Protein AF-A0A7T8QW80-F1 (afdb_monomer_lite)

Structure (mmCIF, N/CA/C/O backbone):
data_AF-A0A7T8QW80-F1
#
_entry.id   AF-A0A7T8QW80-F1
#
loop_
_atom_site.group_PDB
_atom_site.id
_atom_site.type_symbol
_atom_site.label_atom_id
_atom_site.label_alt_id
_atom_site.label_comp_id
_atom_site.label_asym_id
_atom_site.label_entity_id
_atom_site.label_seq_id
_atom_site.pdbx_PDB_ins_code
_atom_site.Cartn_x
_atom_site.Cartn_y
_atom_site.Cartn_z
_atom_site.occupancy
_atom_site.B_iso_or_equiv
_atom_site.auth_seq_id
_atom_site.auth_comp_id
_atom_site.auth_asym_id
_atom_site.auth_atom_id
_atom_site.pdbx_PDB_model_num
ATOM 1 N N . MET A 1 1 ? -1.357 -10.365 26.492 1.00 50.56 1 MET A N 1
ATOM 2 C CA . MET A 1 1 ? -1.897 -10.679 25.152 1.00 50.56 1 MET A CA 1
ATOM 3 C C . MET A 1 1 ? -3.054 -9.749 24.774 1.00 50.56 1 MET A C 1
ATOM 5 O O . MET A 1 1 ? -2.908 -9.066 23.772 1.00 50.56 1 MET A O 1
ATOM 9 N N . LYS A 1 2 ? -4.093 -9.576 25.619 1.00 52.78 2 LYS A N 1
ATOM 10 C CA . LYS A 1 2 ? -5.177 -8.579 25.408 1.00 52.78 2 LYS A CA 1
ATOM 11 C C . LYS A 1 2 ? -4.695 -7.171 25.017 1.00 52.78 2 LYS A C 1
ATOM 13 O O . LYS A 1 2 ? -5.127 -6.651 24.000 1.00 52.78 2 LYS A O 1
ATOM 18 N N . GLY A 1 3 ? -3.708 -6.617 25.727 1.00 57.72 3 GLY A N 1
ATOM 19 C CA . GLY A 1 3 ? -3.194 -5.270 25.429 1.00 57.72 3 GLY A CA 1
ATOM 20 C C . GLY A 1 3 ? -2.512 -5.092 24.059 1.00 57.72 3 GLY A C 1
ATOM 21 O O . GLY A 1 3 ? -2.461 -3.974 23.559 1.00 57.72 3 GLY A O 1
ATOM 22 N N . TYR A 1 4 ? -1.999 -6.159 23.429 1.00 59.62 4 TYR A N 1
ATOM 23 C CA . TYR A 1 4 ? -1.413 -6.069 22.080 1.00 59.62 4 TYR A CA 1
ATOM 24 C C . TYR A 1 4 ? -2.494 -6.041 21.005 1.00 59.62 4 TYR A C 1
ATOM 26 O O . TYR A 1 4 ? -2.428 -5.212 20.104 1.00 59.62 4 TYR A O 1
ATOM 34 N N . ILE A 1 5 ? -3.509 -6.897 21.142 1.00 64.31 5 ILE A N 1
ATOM 35 C CA . ILE A 1 5 ? -4.684 -6.914 20.264 1.00 64.31 5 ILE A CA 1
ATOM 36 C C . ILE A 1 5 ? -5.414 -5.574 20.365 1.00 64.31 5 ILE A C 1
ATOM 38 O O . ILE A 1 5 ? -5.663 -4.937 19.349 1.00 64.31 5 ILE A O 1
ATOM 42 N N . GLU A 1 6 ? -5.644 -5.079 21.582 1.00 66.75 6 GLU A N 1
ATOM 43 C CA . GLU A 1 6 ? -6.243 -3.760 21.807 1.00 66.75 6 GLU A CA 1
ATOM 44 C C . GLU A 1 6 ? -5.436 -2.626 21.171 1.00 66.75 6 GLU A C 1
ATOM 46 O O . GLU A 1 6 ? -6.025 -1.639 20.752 1.00 66.75 6 GLU A O 1
ATOM 51 N N . CYS A 1 7 ? -4.105 -2.739 21.093 1.00 69.38 7 CYS A N 1
ATOM 52 C CA . CYS A 1 7 ? -3.265 -1.731 20.450 1.00 69.38 7 CYS A CA 1
ATOM 53 C C . CYS A 1 7 ? -3.293 -1.840 18.918 1.00 69.38 7 CYS A C 1
ATOM 55 O O . CYS A 1 7 ? -3.388 -0.820 18.245 1.00 69.38 7 CYS A O 1
ATOM 57 N N . LEU A 1 8 ? -3.249 -3.059 18.368 1.00 71.31 8 LEU A N 1
ATOM 58 C CA . LEU A 1 8 ? -3.285 -3.312 16.922 1.00 71.31 8 LEU A CA 1
ATOM 59 C C . LEU A 1 8 ? -4.648 -2.995 16.299 1.00 71.31 8 LEU A C 1
ATOM 61 O O . LEU A 1 8 ? -4.706 -2.556 15.155 1.00 71.31 8 LEU A O 1
ATOM 65 N N . LEU A 1 9 ? -5.728 -3.180 17.061 1.00 77.25 9 LEU A N 1
ATOM 66 C CA . LEU A 1 9 ? -7.093 -2.866 16.643 1.00 77.25 9 LEU A CA 1
ATOM 67 C C . LEU A 1 9 ? -7.486 -1.406 16.900 1.00 77.25 9 LEU A C 1
ATOM 69 O O . LEU A 1 9 ? -8.616 -1.018 16.603 1.00 77.25 9 LEU A O 1
ATOM 73 N N . LYS A 1 10 ? -6.580 -0.561 17.417 1.00 86.69 10 LYS A N 1
ATOM 74 C CA . LYS A 1 10 ? -6.841 0.883 17.459 1.00 86.69 10 LYS A CA 1
ATOM 75 C C . LYS A 1 10 ? -7.043 1.382 16.041 1.00 86.69 10 LYS A C 1
ATOM 77 O O . LYS A 1 10 ? -6.202 1.148 15.173 1.00 86.69 10 LYS A O 1
ATOM 82 N N . PHE A 1 11 ? -8.111 2.145 15.838 1.00 86.44 11 PHE A N 1
ATOM 83 C CA . PHE A 1 11 ? -8.435 2.714 14.535 1.00 86.44 11 PHE A CA 1
ATOM 84 C C . PHE A 1 11 ? -7.253 3.479 13.922 1.00 86.44 11 PHE A C 1
ATOM 86 O O . PHE A 1 11 ? -6.945 3.299 12.753 1.00 86.44 11 PHE A O 1
ATOM 93 N N . GLU A 1 12 ? -6.515 4.254 14.722 1.00 88.12 12 GLU A N 1
ATOM 94 C CA . GLU A 1 12 ? -5.314 4.974 14.270 1.00 88.12 12 GLU A CA 1
ATOM 95 C C . GLU A 1 12 ? -4.224 4.034 13.730 1.00 88.12 12 GLU A C 1
ATOM 97 O O . GLU A 1 12 ? -3.576 4.335 12.725 1.00 88.12 12 GLU A O 1
ATOM 102 N N . THR A 1 13 ? -4.026 2.881 14.372 1.00 90.44 13 THR A N 1
ATOM 103 C CA . THR A 1 13 ? -3.057 1.865 13.946 1.00 90.44 13 THR A CA 1
ATOM 104 C C . THR A 1 13 ? -3.508 1.188 12.656 1.00 90.44 13 THR A C 1
ATOM 106 O O . THR A 1 13 ? -2.711 1.078 11.723 1.00 90.44 13 THR A O 1
ATOM 109 N N . VAL A 1 14 ? -4.787 0.820 12.559 1.00 90.75 14 VAL A N 1
ATOM 110 C CA . VAL A 1 14 ? -5.388 0.251 11.343 1.00 90.75 14 VAL A CA 1
ATOM 111 C C . VAL A 1 14 ? -5.305 1.239 10.179 1.00 90.75 14 VAL A C 1
ATOM 113 O O . VAL A 1 14 ? -4.836 0.886 9.100 1.00 90.75 14 VAL A O 1
ATOM 116 N N . LEU A 1 15 ? -5.682 2.496 10.404 1.00 90.94 15 LEU A N 1
ATOM 117 C CA . LEU A 1 15 ? -5.629 3.559 9.405 1.00 90.94 15 LEU A CA 1
ATOM 118 C C . LEU A 1 15 ? -4.195 3.783 8.913 1.00 90.94 15 LEU A C 1
ATOM 120 O O . LEU A 1 15 ? -3.951 3.859 7.710 1.00 90.94 15 LEU A O 1
ATOM 124 N N . THR A 1 16 ? -3.229 3.818 9.833 1.00 92.50 16 THR A N 1
ATOM 125 C CA . THR A 1 16 ? -1.805 3.925 9.486 1.00 92.50 16 THR A CA 1
ATOM 126 C C . THR A 1 16 ? -1.355 2.743 8.625 1.00 92.50 16 THR A C 1
ATOM 128 O O . THR A 1 16 ? -0.679 2.940 7.615 1.00 92.50 16 THR A O 1
ATOM 131 N N . ALA A 1 17 ? -1.761 1.518 8.971 1.00 92.94 17 ALA A N 1
ATOM 132 C CA . ALA A 1 17 ? -1.451 0.328 8.184 1.00 92.94 17 ALA A CA 1
ATOM 133 C C . ALA A 1 17 ? -2.064 0.386 6.772 1.00 92.94 17 ALA A C 1
ATOM 135 O O . ALA A 1 17 ? -1.372 0.080 5.801 1.00 92.94 17 ALA A O 1
ATOM 136 N N . GLN A 1 18 ? -3.311 0.847 6.635 1.00 92.31 18 GLN A N 1
ATOM 137 C CA . GLN A 1 18 ? -3.970 1.023 5.334 1.00 92.31 18 GLN A CA 1
ATOM 138 C C . GLN A 1 18 ? -3.263 2.069 4.456 1.00 92.31 18 GLN A C 1
ATOM 140 O O . GLN A 1 18 ? -3.092 1.859 3.253 1.00 92.31 18 GLN A O 1
ATOM 145 N N . ILE A 1 19 ? -2.766 3.163 5.049 1.00 92.38 19 ILE A N 1
ATOM 146 C CA . ILE A 1 19 ? -1.944 4.154 4.335 1.00 92.38 19 ILE A CA 1
ATOM 147 C C . ILE A 1 19 ? -0.667 3.499 3.788 1.00 92.38 19 ILE A C 1
ATOM 149 O O . ILE A 1 19 ? -0.352 3.653 2.605 1.00 92.38 19 ILE A O 1
ATOM 153 N N . PHE A 1 20 ? 0.061 2.741 4.616 1.00 93.31 20 PHE A N 1
ATOM 154 C CA . PHE A 1 20 ? 1.266 2.037 4.165 1.00 93.31 20 PHE A CA 1
ATOM 155 C C . PHE A 1 20 ? 0.965 0.990 3.093 1.00 93.31 20 PHE A C 1
ATOM 157 O O . PHE A 1 20 ? 1.726 0.881 2.132 1.00 93.31 20 PHE A O 1
ATOM 164 N N . LEU A 1 21 ? -0.155 0.271 3.205 1.00 92.75 21 LEU A N 1
ATOM 165 C CA . LEU A 1 21 ? -0.581 -0.697 2.200 1.00 92.75 21 LEU A CA 1
ATOM 166 C C . LEU A 1 21 ? -0.749 -0.027 0.831 1.00 92.75 21 LEU A C 1
ATOM 168 O O . LEU A 1 21 ? -0.176 -0.495 -0.152 1.00 92.75 21 LEU A O 1
ATOM 172 N N . LYS A 1 22 ? -1.427 1.126 0.770 1.00 91.50 22 LYS A N 1
ATOM 173 C CA . LYS A 1 22 ? -1.581 1.897 -0.475 1.00 91.50 22 LYS A CA 1
ATOM 174 C C . LYS A 1 22 ? -0.251 2.380 -1.042 1.00 91.50 22 LYS A C 1
ATOM 176 O O . LYS A 1 22 ? -0.042 2.311 -2.252 1.00 91.50 22 LYS A O 1
ATOM 181 N N . ILE A 1 23 ? 0.670 2.830 -0.189 1.00 92.50 23 ILE A N 1
ATOM 182 C CA . ILE A 1 23 ? 2.021 3.215 -0.622 1.00 92.50 23 ILE A CA 1
ATOM 183 C C . ILE A 1 23 ? 2.746 2.008 -1.232 1.00 92.50 23 ILE A C 1
ATOM 185 O O . ILE A 1 23 ? 3.333 2.111 -2.311 1.00 92.50 23 ILE A O 1
ATOM 189 N N . PHE A 1 24 ? 2.687 0.846 -0.582 1.00 93.88 24 PHE A N 1
ATOM 190 C CA . PHE A 1 24 ? 3.346 -0.360 -1.071 1.00 93.88 24 PHE A CA 1
ATOM 191 C C . PHE A 1 24 ? 2.725 -0.909 -2.350 1.00 93.88 24 PHE A C 1
ATOM 193 O O . PHE A 1 24 ? 3.476 -1.369 -3.209 1.00 93.88 24 PHE A O 1
ATOM 200 N N . GLU A 1 25 ? 1.410 -0.815 -2.539 1.00 92.38 25 GLU A N 1
ATOM 201 C CA . GLU A 1 25 ? 0.760 -1.167 -3.808 1.00 92.38 25 GLU A CA 1
ATOM 202 C C . GLU A 1 25 ? 1.350 -0.371 -4.984 1.00 92.38 25 GLU A C 1
ATOM 204 O O . GLU A 1 25 ? 1.622 -0.945 -6.039 1.00 92.38 25 GLU A O 1
ATOM 209 N N . GLN A 1 26 ? 1.624 0.927 -4.796 1.00 93.56 26 GLN A N 1
ATOM 210 C CA . GLN A 1 26 ? 2.217 1.774 -5.842 1.00 93.56 26 GLN A CA 1
ATOM 211 C C . GLN A 1 26 ? 3.724 1.536 -6.030 1.00 93.56 26 GLN A C 1
ATOM 213 O O . GLN A 1 26 ? 4.232 1.580 -7.154 1.00 93.56 26 GLN A O 1
ATOM 218 N N . CYS A 1 27 ? 4.456 1.293 -4.940 1.00 94.44 27 CYS A N 1
ATOM 219 C CA . CYS A 1 27 ? 5.919 1.209 -4.953 1.00 94.44 27 CYS A CA 1
ATOM 220 C C . CYS A 1 27 ? 6.456 -0.197 -5.261 1.00 94.44 27 CYS A C 1
ATOM 222 O O . CYS A 1 27 ? 7.570 -0.323 -5.773 1.00 94.44 27 CYS A O 1
ATOM 224 N N . SER A 1 28 ? 5.701 -1.261 -4.969 1.00 94.94 28 SER A N 1
ATOM 225 C CA . SER A 1 28 ? 6.185 -2.644 -5.106 1.00 94.94 28 SER A CA 1
ATOM 226 C C . SER A 1 28 ? 6.565 -3.029 -6.539 1.00 94.94 28 SER A C 1
ATOM 228 O O . SER A 1 28 ? 7.628 -3.628 -6.707 1.00 94.94 28 SER A O 1
ATOM 230 N N . PRO A 1 29 ? 5.778 -2.705 -7.586 1.00 94.25 29 PRO A N 1
ATOM 231 C CA . PRO A 1 29 ? 6.142 -3.049 -8.961 1.00 94.25 29 PRO A CA 1
ATOM 232 C C . PRO A 1 29 ? 7.454 -2.388 -9.394 1.00 94.25 29 PRO A C 1
ATOM 234 O O . PRO A 1 29 ? 8.321 -3.052 -9.960 1.00 94.25 29 PRO A O 1
ATOM 237 N N . LEU A 1 30 ? 7.627 -1.105 -9.060 1.00 95.88 30 LEU A N 1
ATOM 238 C CA . LEU A 1 30 ? 8.859 -0.369 -9.327 1.00 95.88 30 LEU A CA 1
ATOM 239 C C . LEU A 1 30 ? 10.034 -0.974 -8.555 1.00 95.88 30 LEU A C 1
ATOM 241 O O . LEU A 1 30 ? 11.049 -1.301 -9.158 1.00 95.88 30 LEU A O 1
ATOM 245 N N . SER A 1 31 ? 9.889 -1.177 -7.243 1.00 96.31 31 SER A N 1
ATOM 246 C CA . SER A 1 31 ? 10.944 -1.756 -6.405 1.00 96.31 31 SER A CA 1
ATOM 247 C C . SER A 1 31 ? 11.408 -3.117 -6.930 1.00 96.31 31 SER A C 1
ATOM 249 O O . SER A 1 31 ? 12.610 -3.351 -7.036 1.00 96.31 31 SER A O 1
ATOM 251 N N . LYS A 1 32 ? 10.473 -3.993 -7.324 1.00 95.62 32 LYS A N 1
ATOM 252 C CA . LYS A 1 32 ? 10.794 -5.295 -7.927 1.00 95.62 32 LYS A CA 1
ATOM 253 C C . LYS A 1 32 ? 11.520 -5.138 -9.259 1.00 95.62 32 LYS A C 1
ATOM 255 O O . LYS A 1 32 ? 12.504 -5.829 -9.492 1.00 95.62 32 LYS A O 1
ATOM 260 N N . TYR A 1 33 ? 11.066 -4.224 -10.117 1.00 96.19 33 TYR A N 1
ATOM 261 C CA . TYR A 1 33 ? 11.694 -3.984 -11.415 1.00 96.19 33 TYR A CA 1
ATOM 262 C C . TYR A 1 33 ? 13.136 -3.478 -11.279 1.00 96.19 33 TYR A C 1
ATOM 264 O O . TYR A 1 33 ? 14.032 -3.984 -11.954 1.00 96.19 33 TYR A O 1
ATOM 272 N N . LEU A 1 34 ? 13.380 -2.541 -10.358 1.00 95.00 34 LEU A N 1
ATOM 273 C CA . LEU A 1 34 ? 14.715 -1.992 -10.094 1.00 95.00 34 LEU A CA 1
ATOM 274 C C . LEU A 1 34 ? 15.713 -3.047 -9.588 1.00 95.00 34 LEU A C 1
ATOM 276 O O . LEU A 1 34 ? 16.918 -2.872 -9.745 1.00 95.00 34 LEU A O 1
ATOM 280 N N . GLN A 1 35 ? 15.225 -4.138 -8.996 1.00 96.31 35 GLN A N 1
ATOM 281 C CA . GLN A 1 35 ? 16.048 -5.247 -8.505 1.00 96.31 35 GLN A CA 1
ATOM 282 C C . GLN A 1 35 ? 16.388 -6.285 -9.592 1.00 96.31 35 GLN A C 1
ATOM 284 O O . GLN A 1 35 ? 17.132 -7.228 -9.325 1.00 96.31 35 GLN A O 1
ATOM 289 N N . THR A 1 36 ? 15.863 -6.146 -10.815 1.00 95.75 36 THR A N 1
ATOM 290 C CA . THR A 1 36 ? 16.130 -7.101 -11.902 1.00 95.75 36 THR A CA 1
ATOM 291 C C . THR A 1 36 ? 17.530 -6.936 -12.499 1.00 95.75 36 THR A C 1
ATOM 293 O O . THR A 1 36 ? 18.046 -5.830 -12.676 1.00 95.75 36 THR A O 1
ATOM 296 N N . SER A 1 37 ? 18.156 -8.056 -12.861 1.00 91.88 37 SER A N 1
ATOM 297 C CA . SER A 1 37 ? 19.407 -8.055 -13.623 1.00 91.88 37 SER A CA 1
ATOM 298 C C . SER A 1 37 ? 19.120 -7.655 -15.073 1.00 91.88 37 SER A C 1
ATOM 300 O O . SER A 1 37 ? 18.326 -8.310 -15.741 1.00 91.88 37 SER A O 1
ATOM 302 N N . GLY A 1 38 ? 19.769 -6.603 -15.576 1.00 90.75 38 GLY A N 1
ATOM 303 C CA . GLY A 1 38 ? 19.542 -6.120 -16.947 1.00 90.75 38 GLY A CA 1
ATOM 304 C C . GLY A 1 38 ? 18.368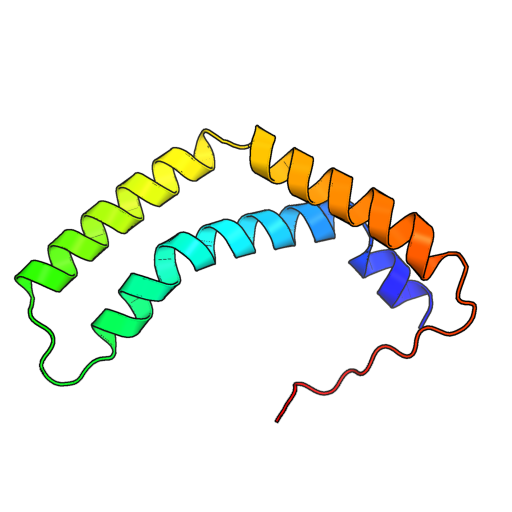 -5.145 -17.101 1.00 90.75 38 GLY A C 1
ATOM 305 O O . GLY A 1 38 ? 17.831 -5.013 -18.196 1.00 90.75 38 GLY A O 1
ATOM 306 N N . MET A 1 39 ? 17.980 -4.464 -16.019 1.00 94.06 39 MET A N 1
ATOM 307 C CA . MET A 1 39 ? 17.004 -3.371 -16.024 1.00 94.06 39 MET A CA 1
ATOM 308 C C . MET A 1 39 ? 17.253 -2.361 -17.161 1.00 94.06 39 MET A C 1
ATOM 310 O O . MET A 1 39 ? 18.324 -1.758 -17.253 1.00 94.06 39 MET A O 1
ATOM 314 N N . ASP A 1 40 ? 16.216 -2.101 -17.962 1.00 96.38 40 ASP A N 1
ATOM 315 C CA . ASP A 1 40 ? 16.200 -0.982 -18.904 1.00 96.38 40 ASP A CA 1
ATOM 316 C C . ASP A 1 40 ? 15.919 0.341 -18.175 1.00 96.38 40 ASP A C 1
ATOM 318 O O . ASP A 1 40 ? 14.884 0.498 -17.515 1.00 96.38 40 ASP A O 1
ATOM 322 N N . LEU A 1 41 ? 16.838 1.300 -18.324 1.00 94.88 41 LEU A N 1
ATOM 323 C CA . LEU A 1 41 ? 16.804 2.587 -17.627 1.00 94.88 41 LEU A CA 1
ATOM 324 C C . LEU A 1 41 ? 15.592 3.436 -18.032 1.00 94.88 41 LEU A C 1
ATOM 326 O O . LEU A 1 41 ? 14.995 4.103 -17.186 1.00 94.88 41 LEU A O 1
ATOM 330 N N . LEU A 1 42 ? 15.204 3.410 -19.311 1.00 96.50 42 LEU A N 1
ATOM 331 C CA . LEU A 1 42 ? 14.066 4.197 -19.789 1.00 96.50 42 LEU A CA 1
ATOM 332 C C . LEU A 1 42 ? 12.752 3.678 -19.193 1.00 96.50 42 LEU A C 1
ATOM 334 O O . LEU A 1 42 ? 11.896 4.461 -18.776 1.00 96.50 42 LEU A O 1
ATOM 338 N N . THR A 1 43 ? 12.602 2.360 -19.115 1.00 95.56 43 THR A N 1
ATOM 339 C CA . THR A 1 43 ? 11.461 1.705 -18.474 1.00 95.56 43 THR A CA 1
ATOM 340 C C . THR A 1 43 ? 11.438 1.974 -16.972 1.00 95.56 43 THR A C 1
ATOM 342 O O . THR A 1 43 ? 10.385 2.328 -16.446 1.00 95.56 43 THR A O 1
ATOM 345 N N . ALA A 1 44 ? 12.588 1.907 -16.289 1.00 95.94 44 ALA A N 1
ATOM 346 C CA . ALA A 1 44 ? 12.695 2.249 -14.869 1.00 95.94 44 ALA A CA 1
ATOM 347 C C . ALA A 1 44 ? 12.237 3.688 -14.593 1.00 95.94 44 ALA A C 1
ATOM 349 O O . ALA A 1 44 ? 11.453 3.927 -13.676 1.00 95.94 44 ALA A O 1
ATOM 350 N N . TYR A 1 45 ? 12.664 4.638 -15.431 1.00 96.62 45 TYR A N 1
ATOM 351 C CA . TYR A 1 45 ? 12.245 6.033 -15.329 1.00 96.62 45 TYR A CA 1
ATOM 352 C C . TYR A 1 45 ? 10.730 6.199 -15.518 1.00 96.62 45 TYR A C 1
ATOM 354 O O . TYR A 1 45 ? 10.075 6.868 -14.722 1.00 96.62 45 TYR A O 1
ATOM 362 N N . ARG A 1 46 ? 10.147 5.548 -16.534 1.00 97.12 46 ARG A N 1
ATOM 363 C CA . ARG A 1 46 ? 8.693 5.585 -16.780 1.00 97.12 46 ARG A CA 1
ATOM 364 C C . ARG A 1 46 ? 7.893 4.992 -15.624 1.00 97.12 46 ARG A C 1
ATOM 366 O O . ARG A 1 46 ? 6.877 5.568 -15.243 1.00 97.12 46 ARG A O 1
ATOM 373 N N . LEU A 1 47 ? 8.351 3.874 -15.062 1.00 96.44 47 LEU A N 1
ATOM 374 C CA . LEU A 1 47 ? 7.744 3.279 -13.872 1.00 96.44 47 LEU A CA 1
ATOM 375 C C . LEU A 1 47 ? 7.852 4.225 -12.670 1.00 96.44 47 LEU A C 1
ATOM 377 O O . LEU A 1 47 ? 6.866 4.398 -11.966 1.00 96.44 47 LEU A O 1
ATOM 381 N N . GLY A 1 48 ? 8.994 4.898 -12.492 1.00 96.69 48 G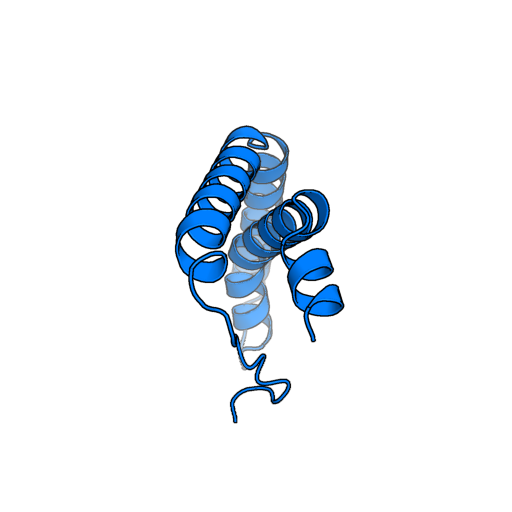LY A N 1
ATOM 382 C CA . GLY A 1 48 ? 9.187 5.927 -11.466 1.00 96.69 48 GLY A CA 1
ATOM 383 C C . GLY A 1 48 ? 8.169 7.063 -11.561 1.00 96.69 48 GLY A C 1
ATOM 384 O O . GLY A 1 48 ? 7.482 7.357 -10.585 1.00 96.69 48 GLY A O 1
ATOM 385 N N . MET A 1 49 ? 8.011 7.639 -12.755 1.00 97.31 49 MET A N 1
ATOM 386 C CA . MET A 1 49 ? 7.009 8.680 -13.020 1.00 97.31 49 MET A CA 1
ATOM 387 C C . MET A 1 49 ? 5.581 8.181 -12.749 1.00 97.31 49 MET A C 1
ATOM 389 O O . MET A 1 49 ? 4.777 8.882 -12.138 1.00 97.31 49 MET A O 1
ATOM 393 N N . GLY A 1 50 ? 5.267 6.949 -13.164 1.00 96.44 50 GLY A N 1
ATOM 394 C CA . GLY A 1 50 ? 3.962 6.334 -12.923 1.00 96.44 50 GLY A CA 1
ATOM 395 C C . GLY A 1 50 ? 3.666 6.117 -11.437 1.00 96.44 50 GLY A C 1
ATOM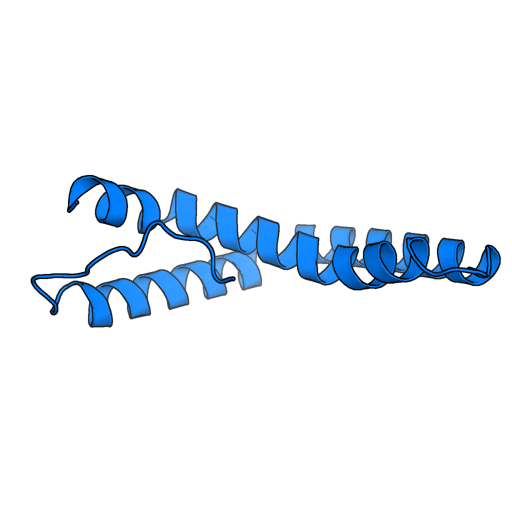 396 O O . GLY A 1 50 ? 2.565 6.427 -10.984 1.00 96.44 50 GLY A O 1
ATOM 397 N N . THR A 1 51 ? 4.646 5.636 -10.668 1.00 96.56 51 THR A N 1
ATOM 398 C CA . THR A 1 51 ? 4.534 5.484 -9.211 1.00 96.56 51 THR A CA 1
ATOM 399 C C . THR A 1 51 ? 4.342 6.840 -8.529 1.00 96.56 51 THR A C 1
ATOM 401 O O . THR A 1 51 ? 3.489 6.952 -7.650 1.00 96.56 51 THR A O 1
ATOM 404 N N . GLU A 1 52 ? 5.065 7.886 -8.943 1.00 96.19 52 GLU A N 1
ATOM 405 C CA . GLU A 1 52 ? 4.886 9.241 -8.403 1.00 96.19 52 GLU A CA 1
ATOM 406 C C . GLU A 1 52 ? 3.457 9.761 -8.635 1.00 96.19 52 GLU A C 1
ATOM 408 O O . GLU A 1 52 ? 2.802 10.244 -7.706 1.00 96.19 52 GLU A O 1
ATOM 413 N N . ASP A 1 53 ? 2.940 9.622 -9.856 1.00 94.88 53 ASP A N 1
ATOM 414 C CA . ASP A 1 53 ? 1.571 10.020 -10.191 1.00 94.88 53 ASP A CA 1
ATOM 415 C C . ASP A 1 53 ? 0.520 9.185 -9.446 1.00 94.88 53 ASP A C 1
ATOM 417 O O . ASP A 1 53 ? -0.511 9.718 -9.024 1.00 94.88 53 ASP A O 1
ATOM 421 N N . GLY A 1 54 ? 0.777 7.889 -9.249 1.00 92.38 54 GLY A N 1
ATOM 422 C CA . GLY A 1 54 ? -0.053 6.999 -8.437 1.00 92.38 54 GLY A CA 1
ATOM 423 C C . GLY A 1 54 ? -0.133 7.460 -6.983 1.00 92.38 54 GLY A C 1
ATOM 424 O O . GLY A 1 54 ? -1.227 7.647 -6.453 1.00 92.38 54 GLY A O 1
ATOM 425 N N . LEU A 1 55 ? 1.012 7.758 -6.362 1.00 92.38 55 LEU A N 1
ATOM 426 C CA . LEU A 1 55 ? 1.076 8.265 -4.988 1.00 92.38 55 LEU A CA 1
ATOM 427 C C . LEU A 1 55 ? 0.341 9.603 -4.834 1.00 92.38 55 LEU A C 1
ATOM 429 O O . LEU A 1 55 ? -0.418 9.782 -3.882 1.00 92.38 55 LEU A O 1
ATOM 433 N N . LYS A 1 56 ? 0.482 10.527 -5.796 1.00 92.38 56 LYS A N 1
ATOM 434 C CA . LYS A 1 56 ? -0.272 11.795 -5.798 1.00 92.38 56 LYS A CA 1
ATOM 435 C C . LYS A 1 56 ? -1.785 11.579 -5.839 1.00 92.38 56 LYS A C 1
ATOM 437 O O . LYS A 1 56 ? -2.522 12.376 -5.258 1.00 92.38 56 LYS A O 1
ATOM 442 N N . LYS A 1 57 ? -2.261 10.535 -6.525 1.00 88.62 57 LYS A N 1
ATOM 443 C CA . LYS A 1 57 ? -3.685 10.164 -6.537 1.00 88.62 57 LYS A CA 1
ATOM 444 C C . LYS A 1 57 ? -4.112 9.556 -5.205 1.00 88.62 57 LYS A C 1
ATOM 446 O O . LYS A 1 57 ? -5.140 9.975 -4.692 1.00 88.62 57 LYS A O 1
ATOM 451 N N . CYS A 1 58 ? -3.307 8.672 -4.611 1.00 85.19 58 CYS A N 1
ATOM 452 C CA . CYS A 1 58 ? -3.587 8.102 -3.288 1.00 85.19 58 CYS A CA 1
ATOM 453 C C . CYS A 1 58 ? -3.731 9.182 -2.207 1.00 85.19 58 CYS A C 1
ATOM 455 O O . CYS A 1 58 ? -4.646 9.112 -1.399 1.00 85.19 58 CYS A O 1
ATOM 457 N N . VAL A 1 59 ? -2.897 10.228 -2.231 1.00 82.06 59 VAL A N 1
ATOM 458 C CA . VAL A 1 59 ? -3.024 11.368 -1.298 1.00 82.06 59 VAL A CA 1
ATOM 459 C C . VAL A 1 59 ? -4.374 12.086 -1.437 1.00 82.06 59 VAL A C 1
ATOM 461 O O . VAL A 1 59 ? -4.886 12.635 -0.465 1.00 82.06 59 VAL A O 1
ATOM 464 N N . ARG A 1 60 ? -4.958 12.102 -2.640 1.00 83.19 60 ARG A N 1
ATOM 465 C CA . ARG A 1 60 ? -6.261 12.734 -2.907 1.00 83.19 60 ARG A CA 1
ATOM 466 C C . ARG A 1 60 ? -7.442 11.820 -2.588 1.00 83.19 60 ARG A C 1
ATOM 468 O O . ARG A 1 60 ? -8.545 12.325 -2.416 1.00 83.19 60 ARG A O 1
ATOM 475 N N . ASP A 1 61 ? -7.209 10.515 -2.502 1.00 82.25 61 ASP A N 1
ATOM 476 C CA . ASP A 1 61 ? -8.205 9.501 -2.166 1.00 82.25 61 ASP A CA 1
ATOM 477 C C . ASP A 1 61 ? -8.026 9.016 -0.723 1.00 82.25 61 ASP A C 1
ATOM 479 O O . ASP A 1 61 ? -7.738 7.853 -0.442 1.00 82.25 61 ASP A O 1
ATOM 483 N N . PHE A 1 62 ? -8.175 9.945 0.221 1.00 81.12 62 PHE A N 1
ATOM 484 C CA . PHE A 1 62 ? -8.204 9.586 1.638 1.00 81.12 62 PHE A CA 1
ATOM 485 C C . PHE A 1 62 ? -9.515 8.879 2.022 1.00 81.12 62 PHE A C 1
ATOM 487 O O . PHE A 1 62 ? -9.544 8.118 2.984 1.00 81.12 62 PHE A O 1
ATOM 494 N N . GLY A 1 63 ? -10.584 9.0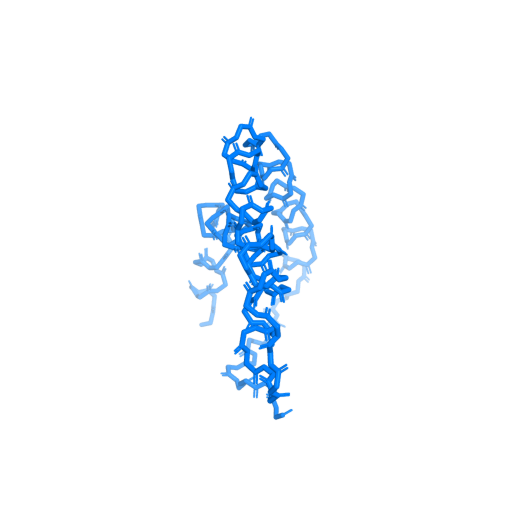95 1.244 1.00 86.69 63 GLY A N 1
ATOM 495 C CA . GLY A 1 63 ? -11.884 8.455 1.444 1.00 86.69 63 GLY A CA 1
ATOM 496 C C . GLY A 1 63 ? -11.795 6.935 1.347 1.00 86.69 63 GLY A C 1
ATOM 497 O O . GLY A 1 63 ? -12.180 6.255 2.291 1.00 86.69 63 GLY A O 1
ATOM 498 N N . GLY A 1 64 ? -11.188 6.402 0.281 1.00 87.12 64 GLY A N 1
ATOM 499 C CA . GLY A 1 64 ? -11.026 4.953 0.130 1.00 87.12 64 GLY A CA 1
ATOM 500 C C . GLY A 1 64 ? -10.140 4.312 1.207 1.00 87.12 64 GLY 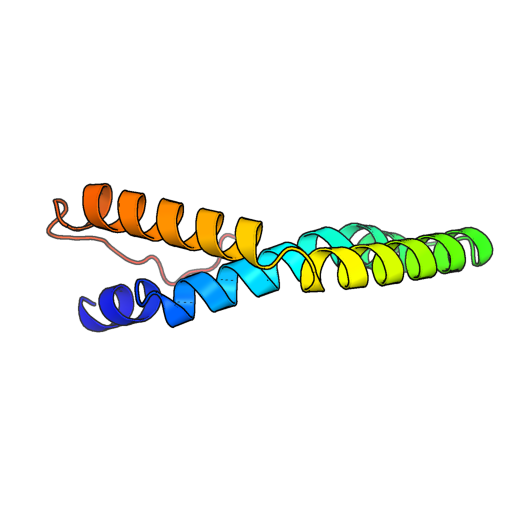A C 1
ATOM 501 O O . GLY A 1 64 ? -10.367 3.171 1.602 1.00 87.12 64 GLY A O 1
ATOM 502 N N . VAL A 1 65 ? -9.146 5.044 1.725 1.00 88.69 65 VAL A N 1
ATOM 503 C CA . VAL A 1 65 ? -8.311 4.581 2.851 1.00 88.69 65 VAL A CA 1
ATOM 504 C C . VAL A 1 65 ? -9.126 4.493 4.139 1.00 88.69 65 VAL A C 1
ATOM 506 O O . VAL A 1 65 ? -8.987 3.528 4.889 1.00 88.69 65 VAL A O 1
ATOM 509 N N . MET A 1 66 ? -9.977 5.488 4.383 1.00 89.62 66 MET A N 1
ATOM 510 C CA . MET A 1 66 ? -10.847 5.532 5.553 1.00 89.62 66 MET A CA 1
ATOM 511 C C . MET A 1 66 ? -11.903 4.426 5.496 1.00 89.62 66 MET A C 1
ATOM 513 O O . MET A 1 66 ? -12.021 3.676 6.455 1.00 89.62 66 MET A O 1
ATOM 517 N N . GLU A 1 67 ? -12.562 4.232 4.350 1.00 92.25 67 GLU A N 1
ATOM 518 C CA . GLU A 1 67 ? -13.528 3.142 4.149 1.00 92.25 67 GLU A CA 1
ATOM 519 C C . GLU A 1 67 ? -12.897 1.759 4.373 1.00 92.25 67 GLU A C 1
ATOM 521 O O . GLU A 1 67 ? -13.493 0.898 5.017 1.00 92.25 67 GLU A O 1
ATOM 526 N N . ALA A 1 68 ? -11.667 1.540 3.892 1.00 90.94 68 ALA A N 1
ATOM 527 C CA . ALA A 1 68 ? -10.948 0.287 4.119 1.00 90.94 68 ALA A CA 1
ATOM 528 C C . ALA A 1 68 ? -10.590 0.070 5.600 1.00 90.94 68 ALA A C 1
ATOM 530 O O . ALA A 1 68 ? -10.609 -1.066 6.082 1.00 90.94 68 ALA A O 1
ATOM 531 N N . ALA A 1 69 ? -10.254 1.143 6.322 1.00 91.44 69 ALA A N 1
ATOM 532 C CA . ALA A 1 69 ? -9.989 1.084 7.755 1.00 91.44 69 ALA A CA 1
ATOM 533 C C . ALA A 1 69 ? -11.271 0.816 8.558 1.00 91.44 69 ALA A C 1
ATOM 535 O O . ALA A 1 69 ? -11.260 -0.063 9.419 1.00 91.44 69 ALA A O 1
ATOM 536 N N . ASP A 1 70 ? -12.366 1.512 8.242 1.00 90.00 70 ASP A N 1
ATOM 537 C CA . ASP A 1 70 ? -13.681 1.328 8.866 1.00 90.00 70 ASP A CA 1
ATOM 538 C C 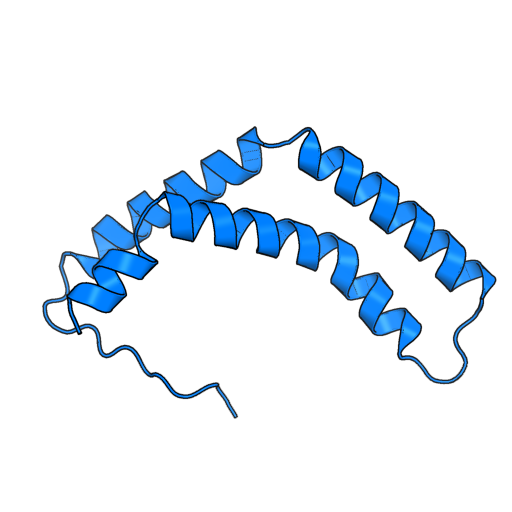. ASP A 1 70 ? -14.169 -0.110 8.677 1.00 90.00 70 ASP A C 1
ATOM 540 O O . ASP A 1 70 ? -14.461 -0.798 9.655 1.00 90.00 70 ASP A O 1
ATOM 544 N N . TRP A 1 71 ? -14.137 -0.608 7.437 1.00 92.31 71 TRP A N 1
ATOM 545 C CA . TRP A 1 71 ? -14.508 -1.987 7.123 1.00 92.31 71 TRP A CA 1
ATOM 546 C C . TRP A 1 71 ? -13.679 -3.005 7.916 1.00 92.31 71 TRP A C 1
ATOM 548 O O . TRP A 1 71 ? -14.227 -3.959 8.470 1.00 92.31 71 TRP A O 1
ATOM 558 N N . PHE A 1 72 ? -12.358 -2.803 8.007 1.00 90.50 72 PHE A N 1
ATOM 559 C CA . PHE A 1 72 ? -11.495 -3.704 8.769 1.00 90.50 72 PHE A CA 1
ATOM 560 C C . PHE A 1 72 ? -11.834 -3.684 10.259 1.00 90.50 72 PHE A C 1
ATOM 562 O O . PHE A 1 72 ? -11.859 -4.739 10.884 1.00 90.50 72 PHE A O 1
ATOM 569 N N . VAL A 1 73 ? -12.091 -2.509 10.840 1.00 87.00 73 VAL A N 1
ATOM 570 C CA . VAL A 1 73 ? -12.446 -2.394 12.259 1.00 87.00 73 VAL A CA 1
ATOM 571 C C . VAL A 1 73 ? -13.805 -3.025 12.544 1.00 87.00 73 VAL A C 1
ATOM 573 O O . VAL A 1 73 ? -13.931 -3.735 13.539 1.00 87.00 73 VAL A O 1
ATOM 576 N N . GLU A 1 74 ? -14.805 -2.826 11.685 1.00 87.12 74 GLU A N 1
ATOM 577 C CA . GLU A 1 74 ? -16.111 -3.484 11.809 1.00 87.12 74 GLU A CA 1
ATOM 578 C C . GLU A 1 74 ? -15.972 -5.009 11.785 1.00 87.12 74 GLU A C 1
ATOM 580 O O . GLU A 1 74 ? -16.452 -5.686 12.696 1.00 87.12 74 GLU A O 1
ATOM 585 N N . TRP A 1 75 ? -15.246 -5.535 10.795 1.00 89.25 75 TRP A N 1
ATOM 586 C CA . TRP A 1 75 ? -14.966 -6.963 10.671 1.00 89.25 75 TRP A CA 1
ATOM 587 C C . TRP A 1 75 ? -14.176 -7.512 11.866 1.00 89.25 75 TRP A C 1
ATOM 589 O O . TRP A 1 75 ? -14.518 -8.551 12.428 1.00 89.25 75 TRP A O 1
ATOM 599 N N . ALA A 1 76 ? -13.115 -6.817 12.278 1.00 84.00 76 ALA A N 1
ATOM 600 C CA . ALA A 1 76 ? -12.260 -7.263 13.368 1.00 84.00 76 ALA A CA 1
ATOM 601 C C . ALA A 1 76 ? -13.035 -7.276 14.685 1.00 84.00 76 ALA A C 1
ATOM 603 O O . ALA A 1 76 ? -12.931 -8.229 15.448 1.00 84.00 76 ALA A O 1
ATOM 604 N N . ASN A 1 77 ? -13.860 -6.261 14.937 1.00 79.06 77 ASN A N 1
ATOM 605 C CA . ASN A 1 77 ? -14.715 -6.247 16.114 1.00 79.06 77 ASN A CA 1
ATOM 606 C C . ASN A 1 77 ? -15.725 -7.400 16.081 1.00 79.06 77 ASN A C 1
ATOM 608 O O . ASN A 1 77 ? -15.880 -8.063 17.099 1.00 79.06 77 ASN A O 1
ATOM 612 N N . SER A 1 78 ? -16.362 -7.705 14.945 1.00 81.94 78 SER A N 1
ATOM 613 C CA . SER A 1 78 ? -17.307 -8.829 14.888 1.00 81.94 78 SER A CA 1
ATOM 614 C C . SER A 1 78 ? -16.636 -10.194 15.065 1.00 81.94 78 SER A C 1
ATOM 616 O O . SER A 1 78 ? -17.161 -11.048 15.766 1.00 81.94 78 SER A O 1
ATOM 618 N N . GLU A 1 79 ? -15.471 -10.416 14.455 1.00 81.62 79 GLU A N 1
ATOM 619 C CA . GLU A 1 79 ? -14.828 -11.739 14.428 1.00 81.62 79 GLU A CA 1
ATOM 620 C C . GLU A 1 79 ? -13.909 -12.018 15.626 1.00 81.62 79 GLU A C 1
ATOM 622 O O . GLU A 1 79 ? -13.634 -13.183 15.934 1.00 81.62 79 GLU A O 1
ATOM 627 N N . LEU A 1 80 ? -13.390 -10.967 16.273 1.00 74.12 80 LEU A N 1
ATOM 628 C CA . LEU A 1 80 ? -12.394 -11.078 17.342 1.00 74.12 80 LEU A CA 1
ATOM 629 C C . LEU A 1 80 ? -12.972 -10.827 18.741 1.00 74.12 80 LEU A C 1
ATOM 631 O O . LEU A 1 80 ? -12.385 -11.310 19.706 1.00 74.12 80 LEU A O 1
ATOM 635 N N . LEU A 1 81 ? -14.109 -10.127 18.886 1.00 64.50 81 LEU A N 1
ATOM 636 C CA . LEU A 1 81 ? -14.770 -9.978 20.196 1.00 64.50 81 LEU A CA 1
ATOM 637 C C . LEU A 1 81 ? -15.407 -11.290 20.685 1.00 64.50 81 LEU A C 1
ATOM 639 O O . LEU A 1 81 ? -15.472 -11.504 21.894 1.00 64.50 81 LEU A O 1
ATOM 643 N N . ASP A 1 82 ? -15.803 -12.183 19.772 1.00 57.91 82 ASP A N 1
ATOM 644 C CA . ASP A 1 82 ? -16.444 -13.467 20.099 1.00 57.91 82 ASP A CA 1
ATOM 645 C C . ASP A 1 82 ? -15.448 -14.611 20.389 1.00 57.91 82 ASP A C 1
ATOM 647 O O . ASP A 1 82 ? -15.849 -15.707 20.785 1.00 57.91 82 ASP A O 1
ATOM 651 N N . LYS A 1 83 ? -14.137 -14.386 20.216 1.00 59.59 83 LYS A N 1
ATOM 652 C CA . LYS A 1 83 ? -13.094 -15.403 20.434 1.00 59.59 83 LYS A CA 1
ATOM 653 C C . LYS A 1 83 ? -12.262 -15.051 21.668 1.00 59.59 83 LYS A C 1
ATOM 655 O O . LYS A 1 83 ? -11.378 -14.202 21.614 1.00 59.59 83 LYS A O 1
ATOM 660 N N . GLU A 1 84 ? -12.538 -15.722 22.790 1.00 54.62 84 GLU A N 1
ATOM 661 C CA . GLU A 1 84 ? -11.890 -15.465 24.091 1.00 54.62 84 GLU A CA 1
ATOM 662 C C . GLU A 1 84 ? -10.369 -15.739 24.117 1.00 54.62 84 GLU A C 1
ATOM 664 O O . GLU A 1 84 ? -9.673 -15.191 24.975 1.00 54.62 84 GLU A O 1
ATOM 669 N N . GLU A 1 85 ? -9.824 -16.491 23.154 1.00 55.94 85 GLU A N 1
ATOM 670 C CA . GLU A 1 85 ? -8.383 -16.726 22.988 1.00 55.94 85 GLU A CA 1
ATOM 671 C C . GLU A 1 85 ? -7.964 -16.560 21.521 1.00 55.94 85 GLU A C 1
ATOM 673 O O . GLU A 1 85 ? -8.149 -17.444 20.687 1.00 55.94 85 GLU A O 1
ATOM 678 N N . ILE A 1 86 ? -7.383 -15.404 21.198 1.00 60.53 86 ILE A N 1
ATOM 679 C CA . ILE A 1 86 ? -6.653 -15.191 19.945 1.00 60.53 86 ILE A CA 1
ATOM 680 C C . ILE A 1 86 ? -5.168 -15.328 20.276 1.00 60.53 86 ILE A C 1
ATOM 682 O O . ILE A 1 86 ? -4.572 -14.427 20.877 1.00 60.53 86 ILE A O 1
ATOM 686 N N . GLU A 1 87 ? -4.571 -16.459 19.905 1.00 56.19 87 GLU A N 1
ATOM 687 C CA . GLU A 1 87 ? -3.118 -16.613 19.913 1.00 56.19 87 GLU A CA 1
ATOM 688 C C . GLU A 1 87 ? -2.534 -15.774 18.773 1.00 56.19 87 GLU A C 1
ATOM 690 O O . GLU A 1 87 ? -2.694 -16.075 17.592 1.00 56.19 87 GLU A O 1
ATOM 695 N N . VAL A 1 88 ? -1.880 -14.669 19.131 1.00 56.94 88 VAL A N 1
ATOM 696 C CA . VAL A 1 88 ? -1.091 -13.887 18.177 1.00 56.94 88 VAL A CA 1
ATOM 697 C C . VAL A 1 88 ? 0.223 -14.629 17.974 1.00 56.94 88 VAL A C 1
ATOM 699 O O . VAL A 1 88 ? 1.107 -14.575 18.830 1.00 56.94 88 VAL A O 1
ATOM 702 N N . GLU A 1 89 ? 0.345 -15.337 16.857 1.00 57.62 89 GLU A N 1
ATOM 703 C CA . GLU A 1 89 ? 1.596 -15.968 16.452 1.00 57.62 89 GLU A CA 1
ATOM 704 C C . GLU A 1 89 ? 2.615 -14.862 16.114 1.00 57.62 89 GLU A C 1
ATOM 706 O O . GLU A 1 89 ? 2.437 -14.083 15.180 1.00 57.62 89 GLU A O 1
ATOM 711 N N . ILE A 1 90 ? 3.653 -14.716 16.946 1.00 56.28 90 ILE A N 1
ATOM 712 C CA . ILE A 1 90 ? 4.657 -13.631 16.841 1.00 56.28 90 ILE A CA 1
ATOM 713 C C . ILE A 1 90 ? 5.765 -13.996 15.831 1.00 56.28 90 ILE A C 1
ATOM 715 O O . ILE A 1 90 ? 6.679 -13.215 15.569 1.00 56.28 90 ILE A O 1
ATOM 719 N N . THR A 1 91 ? 5.718 -15.198 15.265 1.00 59.47 91 THR A N 1
ATOM 720 C CA . THR A 1 91 ? 6.691 -15.681 14.288 1.00 59.47 91 THR A CA 1
ATOM 721 C C . THR A 1 91 ? 6.307 -15.246 12.878 1.00 59.47 91 THR A C 1
ATOM 723 O O . THR A 1 91 ? 5.192 -15.476 12.418 1.00 59.47 91 THR A O 1
ATOM 726 N N . LEU A 1 92 ? 7.252 -14.600 12.189 1.00 42.94 92 LEU A N 1
ATOM 727 C CA . LEU A 1 92 ? 7.149 -14.328 10.756 1.00 42.94 92 LEU A CA 1
ATOM 728 C C . LEU A 1 92 ? 7.021 -15.667 10.003 1.00 42.94 92 LEU A C 1
ATOM 730 O O . LEU A 1 92 ? 7.742 -16.599 10.367 1.00 42.94 92 LEU A O 1
ATOM 734 N N . PRO A 1 93 ? 6.152 -15.775 8.978 1.00 54.09 93 PRO A N 1
ATOM 735 C CA . PRO A 1 93 ? 6.100 -16.964 8.133 1.00 54.09 93 PRO A CA 1
ATOM 736 C C . PRO A 1 93 ? 7.478 -17.228 7.513 1.00 54.09 93 PRO A C 1
ATOM 738 O O . PRO A 1 93 ? 8.118 -16.277 7.050 1.00 54.09 93 PRO A O 1
ATOM 741 N N . GLU A 1 94 ? 7.920 -18.489 7.534 1.00 45.88 94 GLU A N 1
ATOM 742 C CA . GLU A 1 94 ? 9.141 -18.947 6.844 1.00 45.88 94 GLU A CA 1
ATOM 743 C C . GLU A 1 94 ? 9.057 -18.773 5.320 1.00 45.88 94 GLU A C 1
ATOM 745 O O . GLU A 1 94 ? 7.964 -18.990 4.742 1.00 45.88 94 GLU A O 1
#

Radius of gyration: 17.89 Å; chains: 1; bounding box: 37×32×45 Å

Secondary structure (DSSP, 8-state):
-HHHHHHHTSHHHHHHHHHHHHHHHHHHHHHHHHTSTT--HHHHHHHHHHHHHHHHHHHH-HHHHHHHHHHHHHHHHHHHTT-S------SPP-

Foldseek 3Di:
DVVVLVVCLPLVNLLVVLLVVQLCVLCVVLVVLVPDDPRDPVVSVVSVVSSVVSNVVVVVPSVVSSVSSVVVSVVCCVPVVPDPDDPDPPDDDD

pLDDT: mean 83.27, std 15.07, range [42.94, 97.31]

Sequence (94 aa):
MKGYIECLLKFETVLTAQIFLKIFEQCSPLSKYLQTSGMDLLTAYRLGMGTEDGLKKCVRDFGGVMEAADWFVEWANSELLDKEEIEVEITLPE

Organism: Caligus rogercresseyi (NCBI:txid217165)